Protein AF-A0A5A7U1K3-F1 (afdb_monomer)

Organism: Cucumis melo var. makuwa (NCBI:txid1194695)

Foldseek 3Di:
DLVLQLVLLVLQLVLLLLVLVLLVVVLVQLCVPPPPDLPDLDDGPDDPCSCVVSVVSNVVSCVSNLVVQLCVLQVPDDPVCSVVSVVVSVVVVVVVVVVVVVLLVVLQVVCVVVVRRQDDPRSSSHVVSVVSVVVSVVSVVVSVVSVVVD

Sequence (150 aa):
MLQRKGIGMICRVLVMVVASRVEKHRLDVAARENGSSPQEQKVLPLTIFTLLPRFILTGFAEAFIQVAVLDFFYDQAPENMKSLGTSYAMTSLGIGNFLSSLIVSKVSEITKRQGKEWILNNLNASHLDYFYALLAVMSAVNFFLFLLIS

Mean predicted aligned error: 6.18 Å

Secondary structure (DSSP, 8-state):
-HHHHHHHHHHHHHHHHHHHHHHHHHHHHHHHHHTT-TTS-PPPS--GGGGHHHHHHHHHHHHHHHHHHHHHHHHSS-GGGHHHHHHHHHHHHHHHHHHHHHHHHHHHHHHHHTT--SS-SSTTT--HHHHHHHHHHHHHHHHHHHHHH-

Radius of gyration: 18.77 Å; Cα contacts (8 Å, |Δi|>4): 131; chains: 1; bounding box: 46×23×49 Å

pLDDT: mean 85.78, std 8.45, range [51.62, 96.0]

InterPro domains:
  IPR000109 Proton-dependent oligopeptide transporter family [PF00854] (1-115)
  IPR036259 MFS transporter superfamily [G3DSA:1.20.1250.20] (1-150)
  IPR036259 MFS transporter superfamily [SSF103473] (47-149)

Structure (mmCIF, N/CA/C/O backbone):
data_AF-A0A5A7U1K3-F1
#
_entry.id   AF-A0A5A7U1K3-F1
#
loop_
_atom_site.group_PDB
_atom_site.id
_atom_site.type_symbol
_atom_site.label_atom_id
_atom_site.label_alt_id
_atom_site.label_comp_id
_atom_site.label_asym_id
_atom_site.label_entity_id
_atom_site.label_seq_id
_atom_site.pdbx_PDB_ins_code
_atom_site.Cartn_x
_atom_site.Cartn_y
_atom_site.Cartn_z
_atom_site.occupancy
_atom_site.B_iso_or_equiv
_atom_site.auth_seq_id
_atom_site.auth_comp_id
_atom_site.auth_asym_id
_atom_site.auth_atom_id
_atom_site.pdbx_PDB_model_num
ATOM 1 N N . MET A 1 1 ? 13.597 -6.895 -16.496 1.00 73.19 1 MET A N 1
ATOM 2 C CA . MET A 1 1 ? 12.965 -5.796 -15.725 1.00 73.19 1 MET A CA 1
ATOM 3 C C . MET A 1 1 ? 11.471 -6.011 -15.477 1.00 73.19 1 MET A C 1
ATOM 5 O O . MET A 1 1 ? 11.064 -6.011 -14.319 1.00 73.19 1 MET A O 1
ATOM 9 N N . LEU A 1 2 ? 10.659 -6.288 -16.511 1.00 79.44 2 LEU A N 1
ATOM 10 C CA . LEU A 1 2 ? 9.207 -6.510 -16.368 1.00 79.44 2 LEU A CA 1
ATOM 11 C C . LEU A 1 2 ? 8.824 -7.631 -15.386 1.00 79.44 2 LEU A C 1
ATOM 13 O O . LEU A 1 2 ? 7.957 -7.421 -14.547 1.00 79.44 2 LEU A O 1
ATOM 17 N N . GLN A 1 3 ? 9.499 -8.786 -15.422 1.00 83.00 3 GLN A N 1
ATOM 18 C CA . GLN A 1 3 ? 9.210 -9.893 -14.494 1.00 83.00 3 GLN A CA 1
ATOM 19 C C . GLN A 1 3 ? 9.439 -9.506 -13.023 1.00 83.00 3 GLN A C 1
ATOM 21 O O . GLN A 1 3 ? 8.605 -9.800 -12.172 1.00 83.00 3 GLN A O 1
ATOM 26 N N . ARG A 1 4 ? 10.527 -8.778 -12.721 1.00 81.81 4 ARG A N 1
ATOM 27 C CA . ARG A 1 4 ? 10.813 -8.275 -11.363 1.00 81.81 4 ARG A CA 1
ATOM 28 C C . ARG A 1 4 ? 9.764 -7.258 -10.906 1.00 81.81 4 ARG A C 1
ATOM 30 O O . ARG A 1 4 ? 9.277 -7.351 -9.783 1.00 81.81 4 ARG A O 1
ATOM 37 N N . LYS A 1 5 ? 9.360 -6.343 -11.797 1.00 84.75 5 LYS A N 1
ATOM 38 C CA . LYS A 1 5 ? 8.268 -5.386 -11.548 1.00 84.75 5 LYS A CA 1
ATOM 39 C C . LYS A 1 5 ? 6.943 -6.108 -11.278 1.00 84.75 5 LYS A C 1
ATOM 41 O O . LYS A 1 5 ? 6.251 -5.761 -10.325 1.00 84.75 5 LYS A O 1
ATOM 46 N N . GLY A 1 6 ? 6.630 -7.138 -12.066 1.00 86.06 6 GLY A N 1
ATOM 47 C CA . GLY A 1 6 ? 5.442 -7.977 -11.902 1.00 86.06 6 GLY A CA 1
ATOM 48 C C . GLY A 1 6 ? 5.411 -8.703 -10.556 1.00 86.06 6 GLY A C 1
ATOM 49 O O . GLY A 1 6 ? 4.411 -8.614 -9.848 1.00 86.06 6 GLY A O 1
ATOM 50 N N . ILE A 1 7 ? 6.519 -9.335 -10.149 1.00 88.31 7 ILE A N 1
ATOM 51 C CA . ILE A 1 7 ? 6.649 -9.964 -8.820 1.00 88.31 7 ILE A CA 1
ATOM 52 C C . ILE A 1 7 ? 6.414 -8.928 -7.717 1.00 88.31 7 ILE A C 1
ATOM 54 O O . ILE A 1 7 ? 5.618 -9.162 -6.811 1.00 88.31 7 ILE A O 1
ATOM 58 N N . GLY A 1 8 ? 7.039 -7.753 -7.825 1.00 87.38 8 GLY A N 1
ATOM 59 C CA . GLY A 1 8 ? 6.836 -6.654 -6.884 1.00 87.38 8 GLY A CA 1
ATOM 60 C C . GLY A 1 8 ? 5.368 -6.221 -6.770 1.00 87.38 8 GLY A C 1
ATOM 61 O O . GLY A 1 8 ? 4.863 -6.030 -5.664 1.00 87.38 8 GLY A O 1
ATOM 62 N N . MET A 1 9 ? 4.651 -6.127 -7.894 1.00 88.44 9 MET A N 1
ATOM 63 C CA . MET A 1 9 ? 3.222 -5.794 -7.913 1.00 88.44 9 MET A CA 1
ATOM 64 C C . MET A 1 9 ? 2.351 -6.872 -7.256 1.00 88.44 9 MET A C 1
ATOM 66 O O . MET A 1 9 ? 1.474 -6.523 -6.468 1.00 88.44 9 MET A O 1
ATOM 70 N N . ILE A 1 10 ? 2.614 -8.160 -7.507 1.00 92.25 10 ILE A N 1
ATOM 71 C CA . ILE A 1 10 ? 1.911 -9.268 -6.834 1.00 92.25 10 ILE A CA 1
ATOM 72 C C . ILE A 1 10 ? 2.160 -9.203 -5.325 1.00 92.25 10 ILE A C 1
ATOM 74 O O . ILE A 1 10 ? 1.213 -9.242 -4.538 1.00 92.25 10 ILE A O 1
ATOM 78 N N . CYS A 1 11 ? 3.418 -9.031 -4.910 1.00 91.12 11 CYS A N 1
ATOM 79 C CA . CYS A 1 11 ? 3.770 -8.860 -3.503 1.00 91.12 11 CYS A CA 1
ATOM 80 C C . CYS A 1 11 ? 3.026 -7.671 -2.883 1.00 91.12 11 CYS A C 1
ATOM 82 O O . CYS A 1 11 ? 2.520 -7.786 -1.772 1.00 91.12 11 CYS A O 1
ATOM 84 N N . ARG A 1 12 ? 2.872 -6.554 -3.605 1.00 91.12 12 ARG A N 1
ATOM 85 C CA . ARG A 1 12 ? 2.121 -5.381 -3.130 1.00 91.12 12 ARG A CA 1
ATOM 86 C C . ARG A 1 12 ? 0.629 -5.673 -2.931 1.00 91.12 12 ARG A C 1
ATOM 88 O O . ARG A 1 12 ? 0.056 -5.208 -1.947 1.00 91.12 12 ARG A O 1
ATOM 95 N N . VAL A 1 13 ? 0.009 -6.470 -3.804 1.00 93.62 13 VAL A N 1
ATOM 96 C CA . VAL A 1 13 ? -1.371 -6.950 -3.598 1.00 93.62 13 VAL A CA 1
ATOM 97 C C . VAL A 1 13 ? -1.450 -7.795 -2.326 1.00 93.62 13 VAL A C 1
ATOM 99 O O . VAL A 1 13 ? -2.302 -7.539 -1.475 1.00 93.62 13 VAL A O 1
ATOM 102 N N . LEU A 1 14 ? -0.528 -8.747 -2.149 1.00 94.00 14 LEU A N 1
ATOM 103 C CA . LEU A 1 14 ? -0.475 -9.601 -0.958 1.00 94.00 14 LEU A CA 1
ATOM 104 C C . LEU A 1 14 ? -0.280 -8.790 0.329 1.00 94.00 14 LEU A C 1
ATOM 106 O O . LEU A 1 14 ? -0.971 -9.045 1.312 1.00 94.00 14 LEU A O 1
ATOM 110 N N . VAL A 1 15 ? 0.590 -7.775 0.315 1.00 94.31 15 VAL A N 1
ATOM 111 C CA . VAL A 1 15 ? 0.791 -6.842 1.436 1.00 94.31 15 VAL A CA 1
ATOM 112 C C . VAL A 1 15 ? -0.526 -6.200 1.859 1.00 94.3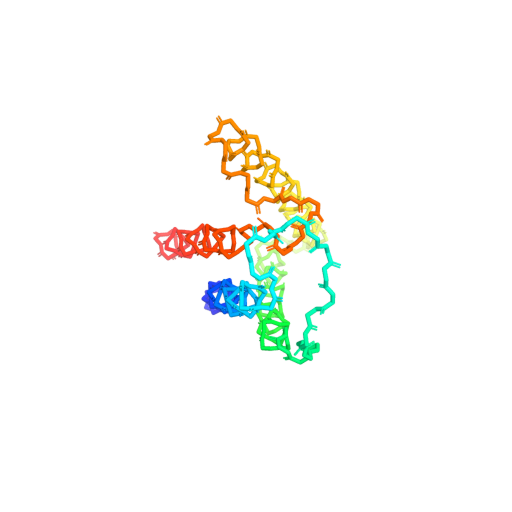1 15 VAL A C 1
ATOM 114 O O . VAL A 1 15 ? -0.836 -6.184 3.049 1.00 94.31 15 VAL A O 1
ATOM 117 N N . MET A 1 16 ? -1.316 -5.692 0.909 1.00 95.00 16 MET A N 1
ATOM 118 C CA . MET A 1 16 ? -2.584 -5.020 1.218 1.00 95.00 16 MET A CA 1
ATOM 119 C C . MET A 1 16 ? -3.656 -6.000 1.707 1.00 95.00 16 MET A C 1
ATOM 121 O O . MET A 1 16 ? -4.412 -5.678 2.624 1.00 95.00 16 MET A O 1
ATOM 125 N N . VAL A 1 17 ? -3.682 -7.225 1.174 1.00 94.75 17 VAL A N 1
ATOM 126 C CA . VAL A 1 17 ? -4.563 -8.294 1.673 1.00 94.75 17 VAL A CA 1
ATOM 127 C C . VAL A 1 17 ? -4.206 -8.668 3.113 1.00 94.75 17 VAL A C 1
ATOM 129 O O . VAL A 1 17 ? -5.088 -8.734 3.970 1.00 94.75 17 VAL A O 1
ATOM 132 N N . VAL A 1 18 ? -2.919 -8.870 3.407 1.00 93.88 18 VAL A N 1
ATOM 133 C CA . VAL A 1 18 ? -2.443 -9.172 4.765 1.00 93.88 18 VAL A CA 1
ATOM 134 C C . VAL A 1 18 ? -2.717 -8.000 5.704 1.00 93.88 18 VAL A C 1
ATOM 136 O O . VAL A 1 18 ? -3.208 -8.223 6.806 1.00 93.88 18 VAL A O 1
ATOM 139 N N . ALA A 1 19 ? -2.496 -6.758 5.263 1.00 92.62 19 ALA A N 1
ATOM 140 C CA . ALA A 1 19 ? -2.831 -5.555 6.024 1.00 92.62 19 ALA A CA 1
ATOM 141 C C . ALA A 1 19 ? -4.312 -5.522 6.426 1.00 92.62 19 ALA A C 1
ATOM 143 O O . ALA A 1 19 ? -4.622 -5.308 7.594 1.00 92.62 19 ALA A O 1
ATOM 144 N N . SER A 1 20 ? -5.214 -5.785 5.476 1.00 92.94 20 SER A N 1
ATOM 145 C CA . SER A 1 20 ? -6.657 -5.830 5.728 1.00 92.94 20 SER A CA 1
ATOM 146 C C . SER A 1 20 ? -7.028 -6.936 6.723 1.00 92.94 20 SER A C 1
ATOM 148 O O . SER A 1 20 ? -7.795 -6.700 7.652 1.00 92.94 20 SER A O 1
ATOM 150 N N . ARG A 1 21 ? -6.435 -8.133 6.600 1.00 92.56 21 ARG A N 1
ATOM 151 C CA . ARG A 1 21 ? -6.685 -9.255 7.526 1.00 92.56 21 ARG A CA 1
ATOM 152 C C . ARG A 1 21 ? -6.178 -8.988 8.941 1.00 92.56 21 ARG A C 1
ATOM 154 O O . ARG A 1 21 ? -6.890 -9.277 9.898 1.00 92.56 21 ARG A O 1
ATOM 161 N N . VAL A 1 22 ? -4.966 -8.454 9.065 1.00 92.31 22 VAL A N 1
ATOM 162 C CA . VAL A 1 22 ? -4.363 -8.087 10.353 1.00 92.31 22 VAL A CA 1
ATOM 163 C C . VAL A 1 22 ? -5.201 -7.013 11.041 1.00 92.31 22 VAL A C 1
ATOM 165 O O . VAL A 1 22 ? -5.486 -7.125 12.230 1.00 92.31 22 VAL A O 1
ATOM 168 N N . GLU A 1 23 ? -5.649 -6.010 10.288 1.00 89.94 23 GLU A N 1
ATOM 169 C CA . GLU A 1 23 ? -6.474 -4.938 10.834 1.00 89.94 23 GLU A CA 1
ATOM 170 C C . GLU A 1 23 ? -7.857 -5.434 11.251 1.00 89.94 23 GLU A C 1
ATOM 172 O O . GLU A 1 23 ? -8.323 -5.103 12.336 1.00 89.94 23 GLU A O 1
ATOM 177 N N . LYS A 1 24 ? -8.472 -6.315 10.457 1.00 89.94 24 LYS A N 1
ATOM 178 C CA . LYS A 1 24 ? -9.722 -6.969 10.842 1.00 89.94 24 LYS A CA 1
ATOM 179 C C . LYS A 1 24 ? -9.574 -7.754 12.147 1.00 89.94 24 LYS A C 1
ATOM 181 O O . LYS A 1 24 ? -10.415 -7.633 13.027 1.00 89.94 24 LYS A O 1
ATOM 186 N N . HIS A 1 25 ? -8.476 -8.494 12.316 1.00 89.00 25 HIS A N 1
ATOM 187 C CA . HIS A 1 25 ? -8.191 -9.188 13.573 1.00 89.00 25 HIS A CA 1
ATOM 188 C C . HIS A 1 25 ? -8.023 -8.214 14.752 1.00 89.00 25 HIS A C 1
ATOM 190 O O . HIS A 1 25 ? -8.557 -8.460 15.832 1.00 89.00 25 HIS A O 1
ATOM 196 N N . ARG A 1 26 ? -7.332 -7.083 14.545 1.00 87.75 26 ARG A N 1
ATOM 197 C CA . ARG A 1 26 ? -7.184 -6.023 15.556 1.00 87.75 26 ARG A CA 1
ATOM 198 C C . ARG A 1 26 ? -8.540 -5.439 15.964 1.00 87.75 26 ARG A C 1
ATOM 200 O O . ARG A 1 26 ? -8.787 -5.266 17.156 1.00 87.75 26 ARG A O 1
ATOM 207 N N . LEU A 1 27 ? -9.407 -5.162 14.989 1.00 86.12 27 LEU A N 1
ATOM 208 C CA . LEU A 1 27 ? -10.757 -4.640 15.209 1.00 86.12 27 LEU A CA 1
ATOM 209 C C . LEU A 1 27 ? -11.664 -5.664 15.905 1.00 86.12 27 LEU A C 1
ATOM 211 O O . LEU A 1 27 ? -12.391 -5.291 16.820 1.00 86.12 27 LEU A O 1
ATOM 215 N N . ASP A 1 28 ? -11.569 -6.951 15.564 1.00 86.25 28 ASP A N 1
ATOM 216 C CA . ASP A 1 28 ? -12.318 -8.021 16.239 1.00 86.25 28 ASP A CA 1
ATOM 217 C C . ASP A 1 28 ? -11.936 -8.131 17.727 1.00 86.25 28 ASP A C 1
ATOM 219 O O . ASP A 1 28 ? -12.799 -8.333 18.584 1.00 86.25 28 ASP A O 1
ATOM 223 N N . VAL A 1 29 ? -10.649 -7.975 18.059 1.00 85.12 29 VAL A N 1
ATOM 224 C CA . VAL A 1 29 ? -10.179 -7.930 19.456 1.00 85.12 29 VAL A CA 1
ATOM 225 C C . VAL A 1 29 ? -10.676 -6.664 20.157 1.00 85.12 29 VAL A C 1
ATOM 227 O O . VAL A 1 29 ? -11.143 -6.743 21.291 1.00 85.12 29 VAL A O 1
ATOM 230 N N . ALA A 1 30 ? -10.654 -5.514 19.477 1.00 82.44 30 ALA A N 1
ATOM 231 C CA . ALA A 1 30 ? -11.194 -4.265 20.014 1.00 82.44 30 ALA A CA 1
ATOM 232 C C . ALA A 1 30 ? -12.696 -4.350 20.314 1.00 82.44 30 ALA A C 1
ATOM 234 O O . ALA A 1 30 ? -13.136 -3.901 21.371 1.00 82.44 30 ALA A O 1
ATOM 235 N N . ALA A 1 31 ? -13.473 -4.980 19.432 1.00 81.56 31 ALA A N 1
ATOM 236 C CA . ALA A 1 31 ? -14.906 -5.178 19.619 1.00 81.56 31 ALA A CA 1
ATOM 237 C C . ALA A 1 31 ? -15.221 -6.069 20.834 1.00 81.56 31 ALA A C 1
ATOM 239 O O . ALA A 1 31 ? -16.195 -5.824 21.544 1.00 81.56 31 ALA A O 1
ATOM 240 N N . ARG A 1 32 ? -14.386 -7.081 21.105 1.00 80.12 32 ARG A N 1
ATOM 241 C CA . ARG A 1 32 ? -14.533 -7.964 22.276 1.00 80.12 32 ARG A CA 1
ATOM 242 C C . ARG A 1 32 ? -14.184 -7.266 23.591 1.00 80.12 32 ARG A C 1
ATOM 244 O O . ARG A 1 32 ? -14.830 -7.528 24.598 1.00 80.12 32 ARG A O 1
ATOM 251 N N . GLU A 1 33 ? -13.187 -6.384 23.575 1.00 74.94 33 GLU A N 1
ATOM 252 C CA . GLU A 1 33 ? -12.670 -5.691 24.765 1.00 74.94 33 GLU A CA 1
ATOM 253 C C . GLU A 1 33 ? -13.442 -4.421 25.155 1.00 74.94 33 GLU A C 1
ATOM 255 O O . GLU A 1 33 ? -13.418 -4.032 26.327 1.00 74.94 33 GLU A O 1
ATOM 260 N N . ASN A 1 34 ? -14.097 -3.755 24.196 1.00 65.62 34 ASN A N 1
ATOM 261 C CA . ASN A 1 34 ? -14.765 -2.465 24.421 1.00 65.62 34 ASN A CA 1
ATOM 262 C C . ASN A 1 34 ? -16.274 -2.571 24.708 1.00 65.62 34 ASN A C 1
ATOM 264 O O . ASN A 1 34 ? -16.872 -1.595 25.163 1.00 65.62 34 ASN A O 1
ATOM 268 N N . GLY A 1 35 ? -16.915 -3.721 24.469 1.00 62.31 35 GLY A N 1
ATOM 269 C CA . GLY A 1 35 ? -18.374 -3.838 24.602 1.00 62.31 35 GLY A CA 1
ATOM 270 C C . GLY A 1 35 ? -19.136 -2.762 23.802 1.00 62.31 35 GLY A C 1
ATOM 271 O O . GLY A 1 35 ? -18.644 -2.249 22.798 1.00 62.31 35 GLY A O 1
ATOM 272 N N . SER A 1 36 ? -20.344 -2.392 24.247 1.00 51.62 36 SER A N 1
ATOM 273 C CA . SER A 1 36 ? -21.251 -1.447 23.561 1.00 51.62 36 SER A CA 1
ATOM 274 C C . SER A 1 36 ? -20.802 0.028 23.535 1.00 51.62 36 SER A C 1
ATOM 276 O O . SER A 1 36 ? -21.607 0.879 23.158 1.00 51.62 36 SER A O 1
ATOM 278 N N . SER A 1 37 ? -19.559 0.365 23.912 1.00 54.88 37 SER A N 1
ATOM 279 C CA . SER A 1 37 ? -19.018 1.734 23.824 1.00 54.88 37 SER A CA 1
ATOM 280 C C . SER A 1 37 ? -17.794 1.796 22.894 1.00 54.88 37 SER A C 1
ATOM 282 O O . SER A 1 37 ? -16.651 1.719 23.344 1.00 54.88 37 SER A O 1
ATOM 284 N N . PRO A 1 38 ? -17.996 1.958 21.572 1.00 58.81 38 PRO A N 1
ATOM 285 C CA . PRO A 1 38 ? -16.911 1.994 20.585 1.00 58.81 38 PRO A CA 1
ATOM 286 C C . PRO A 1 38 ? -16.004 3.233 20.676 1.00 58.81 38 PRO A C 1
ATOM 288 O O . PRO A 1 38 ? -15.009 3.316 19.960 1.00 58.81 38 PRO A O 1
ATOM 291 N N . GLN A 1 39 ? -16.365 4.233 21.488 1.00 56.59 39 GLN A N 1
ATOM 292 C CA . GLN A 1 39 ? -15.761 5.568 21.434 1.00 56.59 39 GLN A CA 1
ATOM 293 C C . GLN A 1 39 ? -14.546 5.762 22.348 1.00 56.59 39 GLN A C 1
ATOM 295 O O . GLN A 1 39 ? -13.789 6.706 22.117 1.00 56.59 39 GLN A O 1
ATOM 300 N N . GLU A 1 40 ? -14.293 4.878 23.316 1.00 61.38 40 GLU A N 1
ATOM 301 C CA . GLU A 1 40 ? -13.116 4.999 24.180 1.00 61.38 40 GLU A CA 1
ATOM 302 C C . GLU A 1 40 ? -11.858 4.407 23.529 1.00 61.38 40 GLU A C 1
ATOM 304 O O . GLU A 1 40 ? -11.829 3.284 23.018 1.00 61.38 40 GLU A O 1
ATOM 309 N N . GLN A 1 41 ? -10.777 5.186 23.549 1.00 64.19 41 GLN A N 1
ATOM 310 C CA . GLN A 1 41 ? -9.481 4.809 22.994 1.00 64.19 41 GLN A CA 1
ATOM 311 C C . GLN A 1 41 ? -8.722 3.930 24.002 1.00 64.19 41 GLN A C 1
ATOM 313 O O . GLN A 1 41 ? -7.712 4.324 24.579 1.00 64.19 41 GLN A O 1
ATOM 318 N N . LYS A 1 42 ? -9.260 2.734 24.264 1.00 67.38 42 LYS A N 1
ATOM 319 C CA . LYS A 1 42 ? -8.679 1.758 25.191 1.00 67.38 42 LYS A CA 1
ATOM 320 C C . LYS A 1 42 ? -7.445 1.093 24.575 1.00 67.38 42 LYS A C 1
ATOM 322 O O . LYS A 1 42 ? -7.422 0.773 23.381 1.00 67.38 42 LYS A O 1
ATOM 327 N N . VAL A 1 43 ? -6.420 0.875 25.401 1.00 72.00 43 VAL A N 1
ATOM 328 C CA . VAL A 1 43 ? -5.224 0.114 25.017 1.00 72.00 43 VAL A CA 1
ATOM 329 C C . VAL A 1 43 ? -5.635 -1.338 24.792 1.00 72.00 43 VAL A C 1
ATOM 331 O O . VAL A 1 43 ? -6.127 -1.998 25.705 1.00 72.00 43 VAL A O 1
ATOM 334 N N . LEU A 1 44 ? -5.457 -1.823 23.564 1.00 76.25 44 LEU A N 1
ATOM 335 C CA . LEU A 1 44 ? -5.754 -3.208 23.218 1.00 76.25 44 LEU A CA 1
ATOM 336 C C . LEU A 1 44 ? -4.664 -4.131 23.775 1.00 76.25 44 LEU A C 1
ATOM 338 O O . LEU A 1 44 ? -3.483 -3.787 23.669 1.00 76.25 44 LEU A O 1
ATOM 342 N N . PRO A 1 45 ? -5.014 -5.326 24.281 1.00 77.50 45 PRO A N 1
ATOM 343 C CA . PRO A 1 45 ? -4.049 -6.337 24.710 1.00 77.50 45 PRO A CA 1
ATOM 344 C C . PRO A 1 45 ? -3.421 -7.049 23.496 1.00 77.50 45 PRO A C 1
ATOM 346 O O . PRO A 1 45 ? -3.427 -8.272 23.394 1.00 77.50 45 PRO A O 1
ATOM 349 N N . LEU A 1 46 ? -2.907 -6.284 22.530 1.00 81.31 46 LEU A N 1
ATOM 350 C CA . LEU A 1 46 ? -2.266 -6.787 21.320 1.00 81.31 46 LEU A CA 1
ATOM 351 C C . LEU A 1 46 ? -0.788 -6.439 21.332 1.00 81.31 46 LEU A C 1
ATOM 353 O O . LEU A 1 46 ? -0.389 -5.294 21.535 1.00 81.31 46 LEU A O 1
ATOM 357 N N . THR A 1 47 ? 0.042 -7.437 21.057 1.00 86.62 47 THR A N 1
ATOM 358 C CA . THR A 1 47 ? 1.474 -7.215 20.904 1.00 86.62 47 THR A CA 1
ATOM 359 C C . THR A 1 47 ? 1.767 -6.564 19.555 1.00 86.62 47 THR A C 1
ATOM 361 O O . THR A 1 47 ? 1.141 -6.891 18.541 1.00 86.62 47 THR A O 1
ATOM 364 N N . ILE A 1 48 ? 2.785 -5.699 19.515 1.00 86.12 48 ILE A N 1
ATOM 365 C CA . ILE A 1 48 ? 3.255 -5.031 18.290 1.00 86.12 48 ILE A CA 1
ATOM 366 C C . ILE A 1 48 ? 3.620 -6.017 17.166 1.00 86.12 48 ILE A C 1
ATOM 368 O O . ILE A 1 48 ? 3.482 -5.699 15.986 1.00 86.12 48 ILE A O 1
ATOM 372 N N . PHE A 1 49 ? 3.996 -7.251 17.523 1.00 89.06 49 PHE A N 1
ATOM 373 C CA . PHE A 1 49 ? 4.284 -8.335 16.582 1.00 89.06 49 PHE A CA 1
ATOM 374 C C . PHE A 1 49 ? 3.107 -8.699 15.669 1.00 89.06 49 PHE A C 1
ATOM 376 O O . PHE A 1 49 ? 3.328 -9.254 14.599 1.00 89.06 49 PHE A O 1
ATOM 383 N N . THR A 1 50 ? 1.876 -8.321 16.013 1.00 86.56 50 THR A N 1
ATOM 384 C CA . THR A 1 50 ? 0.702 -8.508 15.145 1.00 86.56 50 THR A CA 1
ATOM 385 C C . THR A 1 50 ? 0.843 -7.756 13.811 1.00 86.56 50 THR A C 1
ATOM 387 O O . THR A 1 50 ? 0.352 -8.213 12.783 1.00 86.56 50 THR A O 1
ATOM 390 N N . LEU A 1 51 ? 1.570 -6.631 13.794 1.00 87.94 51 LEU A N 1
ATOM 391 C CA . LEU A 1 51 ? 1.850 -5.843 12.586 1.00 87.94 51 LEU A CA 1
ATOM 392 C C . LEU A 1 51 ? 3.048 -6.372 11.783 1.00 87.94 51 LEU A C 1
ATOM 394 O O . LEU A 1 51 ? 3.213 -6.015 10.612 1.00 87.94 51 LEU A O 1
ATOM 398 N N . LEU A 1 52 ? 3.881 -7.217 12.396 1.00 91.44 52 LEU A N 1
ATOM 399 C CA . LEU A 1 52 ? 5.132 -7.708 11.821 1.00 91.44 52 LEU A CA 1
ATOM 400 C C . LEU A 1 52 ? 4.952 -8.360 10.435 1.00 91.44 52 LEU A C 1
ATOM 402 O O . LEU A 1 52 ? 5.720 -8.009 9.536 1.00 91.44 52 LEU A O 1
ATOM 406 N N . PRO A 1 53 ? 3.945 -9.229 10.193 1.00 89.75 53 PRO A N 1
ATOM 407 C CA . PRO A 1 53 ? 3.791 -9.891 8.897 1.00 89.75 53 PRO A CA 1
ATOM 408 C C . PRO A 1 53 ? 3.625 -8.896 7.746 1.00 89.75 53 PRO A C 1
ATOM 410 O O . PRO A 1 53 ? 4.240 -9.045 6.692 1.00 89.75 53 PRO A O 1
ATOM 413 N N . ARG A 1 54 ? 2.831 -7.841 7.968 1.00 92.25 54 ARG A N 1
ATOM 414 C CA . ARG A 1 54 ? 2.603 -6.781 6.983 1.00 92.25 54 ARG A CA 1
ATOM 415 C C . ARG A 1 54 ? 3.900 -6.032 6.683 1.00 92.25 54 ARG A C 1
ATOM 417 O O . ARG A 1 54 ? 4.211 -5.835 5.516 1.00 92.25 54 ARG A O 1
ATOM 424 N N . PHE A 1 55 ? 4.655 -5.629 7.707 1.00 91.88 55 PHE A N 1
ATOM 425 C CA . PHE A 1 55 ? 5.890 -4.857 7.519 1.00 91.88 55 PHE A CA 1
ATOM 426 C C . PHE A 1 55 ? 6.989 -5.646 6.805 1.00 91.88 55 PHE A C 1
ATOM 428 O O . PHE A 1 55 ? 7.633 -5.098 5.912 1.00 91.88 55 PHE A O 1
ATOM 435 N N . ILE A 1 56 ? 7.161 -6.929 7.141 1.00 92.69 56 ILE A N 1
ATOM 436 C CA . ILE A 1 56 ? 8.117 -7.805 6.450 1.00 92.69 56 ILE A CA 1
ATOM 437 C C . ILE A 1 56 ? 7.765 -7.891 4.960 1.00 92.69 56 ILE A C 1
ATOM 439 O O . ILE A 1 56 ? 8.620 -7.661 4.105 1.00 92.69 56 ILE A O 1
ATOM 443 N N . LEU A 1 57 ? 6.497 -8.168 4.640 1.00 91.38 57 LEU A N 1
ATOM 444 C CA . LEU A 1 57 ? 6.039 -8.265 3.254 1.00 91.38 57 LEU A CA 1
ATOM 445 C C . LEU A 1 57 ? 6.197 -6.940 2.494 1.00 91.38 57 LEU A C 1
ATOM 447 O O . LEU A 1 57 ? 6.592 -6.960 1.329 1.00 91.38 57 LEU A O 1
ATOM 451 N N . THR A 1 58 ? 5.925 -5.798 3.138 1.00 91.88 58 THR A N 1
ATOM 452 C CA . THR A 1 58 ? 6.127 -4.474 2.529 1.00 91.88 58 THR A CA 1
ATOM 453 C C . THR A 1 58 ? 7.587 -4.269 2.146 1.00 91.88 58 THR A C 1
ATOM 455 O O . THR A 1 58 ? 7.852 -3.878 1.013 1.00 91.88 58 THR A O 1
ATOM 458 N N . GLY A 1 59 ? 8.527 -4.593 3.041 1.00 91.25 59 GLY A N 1
ATOM 459 C CA . GLY A 1 59 ? 9.958 -4.460 2.763 1.00 91.25 59 GLY A CA 1
ATOM 460 C C . GLY A 1 59 ? 10.401 -5.293 1.558 1.00 91.25 59 GLY A C 1
ATOM 461 O O . GLY A 1 59 ? 11.081 -4.784 0.669 1.00 91.25 59 GLY A O 1
ATOM 462 N N . PHE A 1 60 ? 9.943 -6.548 1.469 1.00 89.38 60 PHE A N 1
ATOM 463 C CA . PHE A 1 60 ? 10.195 -7.379 0.288 1.00 89.38 60 PHE A CA 1
ATOM 464 C C . PHE A 1 60 ? 9.595 -6.767 -0.983 1.00 89.38 60 PHE A C 1
ATOM 466 O O . PHE A 1 60 ? 10.287 -6.656 -1.994 1.00 89.38 60 PHE A O 1
ATOM 473 N N . ALA A 1 61 ? 8.327 -6.349 -0.949 1.00 89.19 61 ALA A N 1
ATOM 474 C CA . ALA A 1 61 ? 7.656 -5.769 -2.110 1.00 89.19 61 ALA A CA 1
ATOM 475 C C . ALA A 1 61 ? 8.371 -4.505 -2.617 1.00 89.19 61 ALA A C 1
ATOM 477 O O . ALA A 1 61 ? 8.586 -4.361 -3.822 1.00 89.19 61 ALA A O 1
ATOM 478 N N . GLU A 1 62 ? 8.768 -3.608 -1.714 1.00 87.56 62 GLU A N 1
ATOM 479 C CA . GLU A 1 62 ? 9.464 -2.368 -2.062 1.00 87.56 62 GLU A CA 1
ATOM 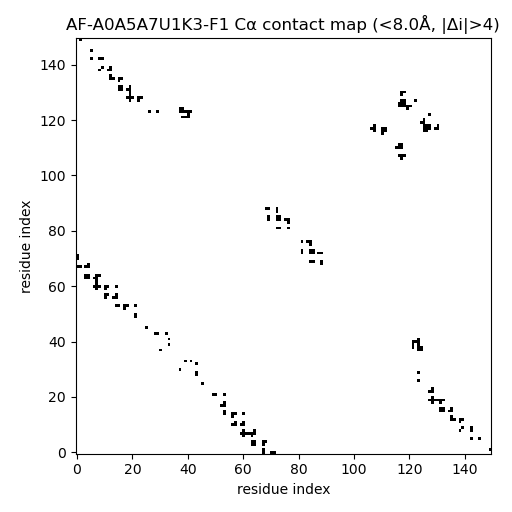480 C C . GLU A 1 62 ? 10.848 -2.626 -2.652 1.00 87.56 62 GLU A C 1
ATOM 482 O O . GLU A 1 62 ? 11.169 -2.030 -3.680 1.00 87.56 62 GLU A O 1
ATOM 487 N N . ALA A 1 63 ? 11.619 -3.568 -2.100 1.00 88.31 63 ALA A N 1
ATOM 488 C CA . ALA A 1 63 ? 12.931 -3.925 -2.639 1.00 88.31 63 ALA A CA 1
ATOM 489 C C . ALA A 1 63 ? 12.850 -4.381 -4.109 1.00 88.31 63 ALA A C 1
ATOM 491 O O . ALA A 1 63 ? 13.638 -3.940 -4.946 1.00 88.31 63 ALA A O 1
ATOM 492 N N . PHE A 1 64 ? 11.862 -5.215 -4.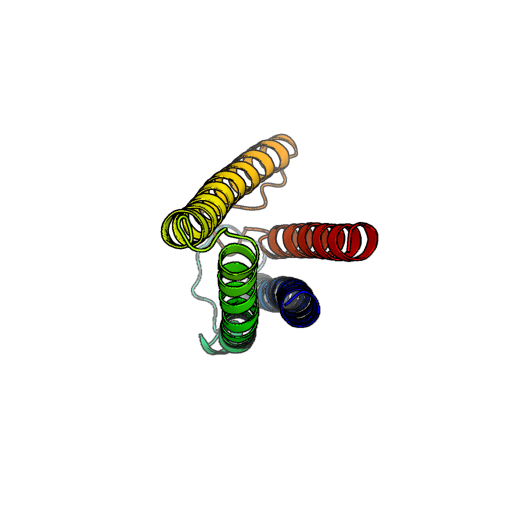458 1.00 85.06 64 PHE A N 1
ATOM 493 C CA . PHE A 1 64 ? 11.674 -5.663 -5.842 1.00 85.06 64 PHE A CA 1
ATOM 494 C C . PHE A 1 64 ? 11.173 -4.550 -6.770 1.00 85.06 64 PHE A C 1
ATOM 496 O O . PHE A 1 64 ? 11.655 -4.434 -7.900 1.00 85.06 64 PHE A O 1
ATOM 503 N N . ILE A 1 65 ? 10.213 -3.734 -6.319 1.00 85.88 65 ILE A N 1
ATOM 504 C CA . ILE A 1 65 ? 9.650 -2.648 -7.136 1.00 85.88 65 ILE A CA 1
ATOM 505 C C . ILE A 1 65 ? 10.699 -1.567 -7.393 1.00 85.88 65 ILE A C 1
ATOM 507 O O . ILE A 1 65 ? 10.839 -1.125 -8.532 1.00 85.88 65 ILE A O 1
ATOM 511 N N . GLN A 1 66 ? 11.431 -1.140 -6.364 1.00 85.00 66 GLN A N 1
ATOM 512 C CA . GLN A 1 66 ? 12.353 -0.013 -6.463 1.00 85.00 66 GLN A CA 1
ATOM 513 C C . GLN A 1 66 ? 13.494 -0.301 -7.438 1.00 85.00 66 GLN A C 1
ATOM 515 O O . GLN A 1 66 ? 13.769 0.521 -8.312 1.00 85.00 66 GLN A O 1
ATOM 520 N N . VAL A 1 67 ? 14.090 -1.495 -7.352 1.00 84.44 67 VAL A N 1
ATOM 521 C CA . VAL A 1 67 ? 15.118 -1.940 -8.303 1.00 84.44 67 VAL A CA 1
ATOM 522 C C . VAL A 1 67 ? 14.546 -1.996 -9.719 1.00 84.44 67 VAL A C 1
ATOM 524 O O . VAL A 1 67 ? 15.130 -1.441 -10.640 1.00 84.44 67 VAL A O 1
ATOM 527 N N . ALA A 1 68 ? 13.357 -2.579 -9.901 1.00 84.44 68 ALA A N 1
ATOM 528 C CA . ALA A 1 68 ? 12.764 -2.710 -11.230 1.00 84.44 68 ALA A CA 1
ATOM 529 C C . ALA A 1 68 ? 12.395 -1.364 -11.881 1.00 84.44 68 ALA A C 1
ATOM 531 O O . ALA A 1 68 ? 12.465 -1.245 -13.103 1.00 84.44 68 ALA A O 1
ATOM 532 N N . VAL A 1 69 ? 11.980 -0.367 -11.092 1.00 82.69 69 VAL A N 1
ATOM 533 C CA . VAL A 1 69 ? 11.687 0.989 -11.582 1.00 82.69 69 VAL A CA 1
ATOM 534 C C . VAL A 1 69 ? 12.972 1.708 -11.983 1.00 82.69 69 VAL A C 1
ATOM 536 O O . VAL A 1 69 ? 13.015 2.287 -13.066 1.00 82.69 69 VAL A O 1
ATOM 539 N N . LEU A 1 70 ? 14.012 1.652 -11.146 1.00 83.12 70 LEU A N 1
ATOM 540 C CA . LEU A 1 70 ? 15.303 2.276 -11.447 1.00 83.12 70 LEU A CA 1
ATOM 541 C C . LEU A 1 70 ? 15.933 1.678 -12.703 1.00 83.12 70 LEU A C 1
ATOM 543 O O . LEU A 1 70 ? 16.267 2.424 -13.620 1.00 83.12 70 LEU A O 1
ATOM 547 N N . ASP A 1 71 ? 16.012 0.351 -12.771 1.00 82.38 71 ASP A N 1
ATOM 548 C CA . ASP A 1 71 ? 16.565 -0.359 -13.920 1.00 82.38 71 ASP A CA 1
ATOM 549 C C . ASP A 1 71 ? 15.788 -0.037 -15.208 1.00 82.38 71 ASP A C 1
ATOM 551 O O . ASP A 1 71 ? 16.381 0.211 -16.252 1.00 82.38 71 ASP A O 1
ATOM 555 N N . PHE A 1 72 ? 14.451 0.028 -15.141 1.00 82.38 72 PHE A N 1
ATOM 556 C CA . PHE A 1 72 ? 13.625 0.363 -16.304 1.00 82.38 72 PHE A CA 1
ATOM 557 C C . PHE A 1 72 ? 13.923 1.764 -16.844 1.00 82.38 72 PHE A C 1
ATOM 559 O O . PHE A 1 72 ? 14.132 1.926 -18.042 1.00 82.38 72 PHE A O 1
ATOM 566 N N . PHE A 1 73 ? 13.944 2.783 -15.983 1.00 80.44 73 PHE A N 1
ATOM 567 C CA . PHE A 1 73 ? 14.208 4.148 -16.437 1.00 80.44 73 PHE A CA 1
ATOM 568 C C . PHE A 1 73 ? 15.665 4.365 -16.847 1.00 80.44 73 PHE A C 1
ATOM 570 O O . PHE A 1 73 ? 15.928 5.208 -17.700 1.00 80.44 73 PHE A O 1
ATOM 577 N N . TYR A 1 74 ? 16.599 3.620 -16.257 1.00 81.00 74 TYR A N 1
ATOM 578 C CA . TYR A 1 74 ? 18.006 3.678 -16.628 1.00 81.00 74 TYR A CA 1
ATOM 579 C C . TYR A 1 74 ? 18.267 3.031 -17.995 1.00 81.00 74 TYR A C 1
ATOM 581 O O . TYR A 1 74 ? 18.947 3.634 -18.821 1.00 81.00 74 TYR A O 1
ATOM 589 N N . ASP A 1 75 ? 17.691 1.853 -18.257 1.00 82.12 75 ASP A N 1
ATOM 590 C CA . ASP A 1 75 ? 17.872 1.121 -19.519 1.00 82.12 75 ASP A CA 1
ATOM 591 C C . ASP A 1 75 ? 17.131 1.770 -20.697 1.00 82.12 75 ASP A C 1
ATOM 593 O O . ASP A 1 75 ? 17.572 1.668 -21.839 1.00 82.12 75 ASP A O 1
ATOM 597 N N . GLN A 1 76 ? 15.998 2.433 -20.443 1.00 83.25 76 GLN A N 1
ATOM 598 C CA . GLN A 1 76 ? 15.233 3.137 -21.482 1.00 83.25 76 GLN A CA 1
ATOM 599 C C . GLN A 1 76 ? 15.785 4.540 -21.786 1.00 83.25 76 GLN A C 1
ATOM 601 O O . GLN A 1 76 ? 15.373 5.163 -22.766 1.00 83.25 76 GLN A O 1
ATOM 606 N N . ALA A 1 77 ? 16.692 5.065 -20.956 1.00 82.19 77 ALA A N 1
ATOM 607 C CA . ALA A 1 77 ? 17.291 6.374 -21.176 1.00 82.19 77 ALA A CA 1
ATOM 608 C C . ALA A 1 77 ? 18.465 6.291 -22.174 1.00 82.19 77 ALA A C 1
ATOM 610 O O . ALA A 1 77 ? 19.325 5.418 -22.044 1.00 82.19 77 ALA A O 1
ATOM 611 N N . PRO A 1 78 ? 18.571 7.239 -23.124 1.00 81.56 78 PRO A N 1
ATOM 612 C CA . PRO A 1 78 ? 19.771 7.407 -23.942 1.00 81.56 78 PRO A CA 1
ATOM 613 C C . PRO A 1 78 ? 21.027 7.584 -23.074 1.00 81.56 78 PRO A C 1
ATOM 615 O O . PRO A 1 78 ? 20.949 8.145 -21.978 1.00 81.56 78 PRO A O 1
ATOM 618 N N . GLU A 1 79 ? 22.201 7.163 -23.559 1.00 79.69 79 GLU A N 1
ATOM 619 C CA . GLU A 1 79 ? 23.448 7.170 -22.767 1.00 79.69 79 GLU A CA 1
ATOM 620 C C . GLU A 1 79 ? 23.795 8.539 -22.163 1.00 79.69 79 GLU A C 1
ATOM 622 O O . GLU A 1 79 ? 24.267 8.619 -21.029 1.00 79.69 79 GLU A O 1
ATOM 627 N N . ASN A 1 80 ? 23.493 9.622 -22.879 1.00 82.12 80 ASN A N 1
ATOM 628 C CA . ASN A 1 80 ? 23.715 11.003 -22.448 1.00 82.12 80 ASN A CA 1
ATOM 629 C C . ASN A 1 80 ? 22.636 11.552 -21.488 1.00 82.12 80 ASN A C 1
ATOM 631 O O . ASN A 1 80 ? 22.787 12.662 -20.984 1.00 82.12 80 ASN A O 1
ATOM 635 N N . MET A 1 81 ? 21.558 10.806 -21.221 1.00 85.56 81 MET A N 1
ATOM 636 C CA . MET A 1 81 ? 20.390 11.243 -20.437 1.00 85.56 81 MET A CA 1
ATOM 637 C C . MET A 1 81 ? 20.070 10.327 -19.246 1.00 85.56 81 MET A C 1
ATOM 639 O O . MET A 1 81 ? 19.012 10.452 -18.627 1.00 85.56 81 MET A O 1
ATOM 643 N N . LYS A 1 82 ? 20.980 9.430 -18.861 1.00 79.25 82 LYS A N 1
ATOM 644 C CA . LYS A 1 82 ? 20.770 8.492 -17.743 1.00 79.25 82 LYS A CA 1
ATOM 645 C C . LYS A 1 82 ? 20.416 9.171 -16.407 1.00 79.25 82 LYS A C 1
ATOM 647 O O . LYS A 1 82 ? 19.608 8.636 -15.651 1.00 79.25 82 LYS A O 1
ATOM 652 N N . SER A 1 83 ? 20.942 10.370 -16.133 1.00 83.38 83 SER A N 1
ATOM 653 C CA . SER A 1 83 ? 20.580 11.171 -14.945 1.00 83.38 83 SER A CA 1
ATOM 654 C C . SER A 1 83 ? 19.137 11.700 -14.973 1.00 83.38 83 SER A C 1
ATOM 656 O O . SER A 1 83 ? 18.512 11.87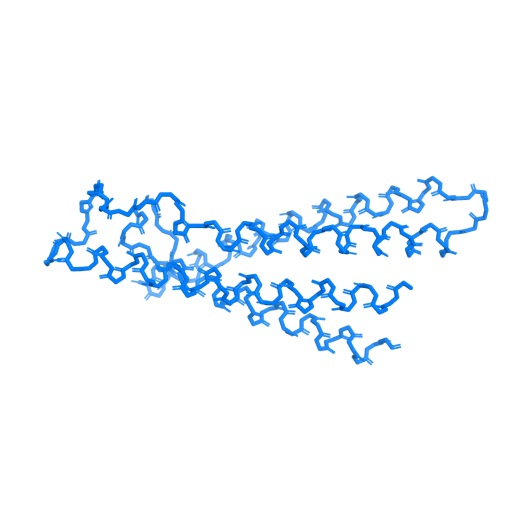8 -13.925 1.00 83.38 83 SER A O 1
ATOM 658 N N . LEU A 1 84 ? 18.574 11.925 -16.164 1.00 82.38 84 LEU A N 1
ATOM 659 C CA . LEU A 1 84 ? 17.163 12.275 -16.320 1.00 82.38 84 LEU A CA 1
ATOM 660 C C . LEU A 1 84 ? 16.273 11.055 -16.065 1.00 82.38 84 LEU A C 1
ATOM 662 O O . LEU A 1 84 ? 15.228 11.205 -15.440 1.00 82.38 84 LEU A O 1
ATOM 666 N N . GLY A 1 85 ? 16.707 9.849 -16.448 1.00 79.25 85 GLY A N 1
ATOM 667 C CA . GLY A 1 85 ? 16.005 8.598 -16.131 1.00 79.25 85 GLY A CA 1
ATOM 668 C C . GLY A 1 85 ? 15.794 8.397 -14.624 1.00 79.25 85 GLY A C 1
ATOM 669 O O . GLY A 1 85 ? 14.678 8.134 -14.174 1.00 79.25 85 GLY A O 1
ATOM 670 N N . THR A 1 86 ? 16.830 8.612 -13.810 1.00 79.50 86 THR A N 1
ATOM 671 C CA . THR A 1 86 ? 16.707 8.505 -12.344 1.00 79.50 86 THR A CA 1
ATOM 672 C C . THR A 1 86 ? 15.845 9.617 -11.742 1.00 79.50 86 THR A C 1
ATOM 674 O O . THR A 1 86 ? 15.081 9.369 -10.807 1.00 79.50 86 THR A O 1
ATOM 677 N N . SER A 1 87 ? 15.893 10.821 -12.317 1.00 85.88 87 SER A N 1
ATOM 678 C CA . SER A 1 87 ? 15.021 11.933 -11.928 1.00 85.88 87 SER A CA 1
ATOM 679 C C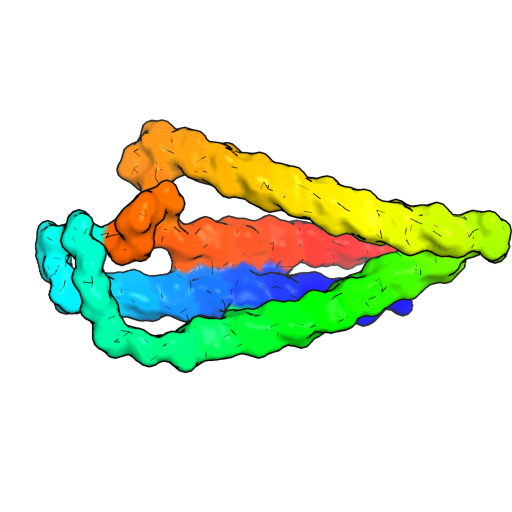 . SER A 1 87 ? 13.548 11.622 -12.221 1.00 85.88 87 SER A C 1
ATOM 681 O O . SER A 1 87 ? 12.708 11.807 -11.345 1.00 85.88 87 SER A O 1
ATOM 683 N N . TYR A 1 88 ? 13.228 11.043 -13.385 1.00 85.12 88 TYR A N 1
ATOM 684 C CA . TYR A 1 88 ? 11.874 10.573 -13.704 1.00 85.12 88 TYR A CA 1
ATOM 685 C C . TYR A 1 88 ? 11.377 9.503 -12.726 1.00 85.12 88 TYR A C 1
ATOM 687 O O . TYR A 1 88 ? 10.219 9.556 -12.304 1.00 85.12 88 TYR A O 1
ATOM 695 N N . ALA A 1 89 ? 12.241 8.570 -12.312 1.00 83.31 89 ALA A N 1
ATOM 696 C CA . ALA A 1 89 ? 11.899 7.584 -11.288 1.00 83.31 89 ALA A CA 1
ATOM 697 C C . ALA A 1 89 ? 11.524 8.257 -9.952 1.00 83.31 89 ALA A C 1
ATOM 699 O O . ALA A 1 89 ? 10.493 7.927 -9.361 1.00 83.31 89 ALA A O 1
ATOM 700 N N . MET A 1 90 ? 12.304 9.246 -9.500 1.00 85.69 90 MET A N 1
ATOM 701 C CA . MET A 1 90 ? 12.001 10.007 -8.280 1.00 85.69 90 MET A CA 1
ATOM 702 C C . MET A 1 90 ? 10.728 10.849 -8.405 1.00 85.69 90 MET A C 1
ATOM 704 O O . MET A 1 90 ? 9.906 10.864 -7.488 1.00 85.69 90 MET A O 1
ATOM 708 N N . THR A 1 91 ? 10.513 11.507 -9.544 1.00 90.12 91 THR A N 1
ATOM 709 C CA . THR A 1 91 ? 9.281 12.260 -9.807 1.00 90.12 91 THR A CA 1
ATOM 710 C C . THR A 1 91 ? 8.061 11.343 -9.802 1.00 90.12 91 THR A C 1
ATOM 712 O O . THR A 1 91 ? 7.040 11.698 -9.217 1.00 90.12 91 THR A O 1
ATOM 715 N N . SER A 1 92 ? 8.160 10.143 -10.383 1.00 87.94 92 SER A N 1
ATOM 716 C CA . SER A 1 92 ? 7.081 9.149 -10.361 1.00 87.94 92 SER A CA 1
ATOM 717 C C . SER A 1 92 ? 6.710 8.737 -8.931 1.00 87.94 92 SER A C 1
ATOM 719 O O . SER A 1 92 ? 5.523 8.684 -8.601 1.00 87.94 92 SER A O 1
ATOM 721 N N . LEU A 1 93 ? 7.700 8.539 -8.051 1.00 86.69 93 LEU A N 1
ATOM 722 C CA . LEU A 1 93 ? 7.458 8.305 -6.621 1.00 86.69 93 LEU A CA 1
ATOM 723 C C . LEU A 1 93 ? 6.760 9.501 -5.955 1.00 86.69 93 LEU A C 1
ATOM 725 O O . LEU A 1 93 ? 5.796 9.315 -5.211 1.00 86.69 93 LEU A O 1
ATOM 729 N N . GLY A 1 94 ? 7.198 10.727 -6.259 1.00 91.50 94 GLY A N 1
ATOM 730 C CA . GLY A 1 94 ? 6.563 11.955 -5.774 1.00 91.50 94 GLY A CA 1
ATOM 731 C C . GLY A 1 94 ? 5.091 12.061 -6.183 1.00 91.50 94 GLY A C 1
ATOM 732 O O . GLY A 1 94 ? 4.229 12.292 -5.335 1.00 91.50 94 GLY A O 1
ATOM 733 N N . ILE A 1 95 ? 4.782 11.811 -7.458 1.00 93.81 95 ILE A N 1
ATOM 734 C CA . ILE A 1 95 ? 3.405 11.751 -7.975 1.00 93.81 95 ILE A CA 1
ATOM 735 C C . ILE A 1 95 ? 2.597 10.678 -7.232 1.00 93.81 95 ILE A C 1
ATOM 737 O O . ILE A 1 95 ? 1.448 10.921 -6.863 1.00 93.81 95 ILE A O 1
ATOM 741 N N . GLY A 1 96 ? 3.200 9.519 -6.953 1.00 90.56 96 GLY A N 1
ATOM 742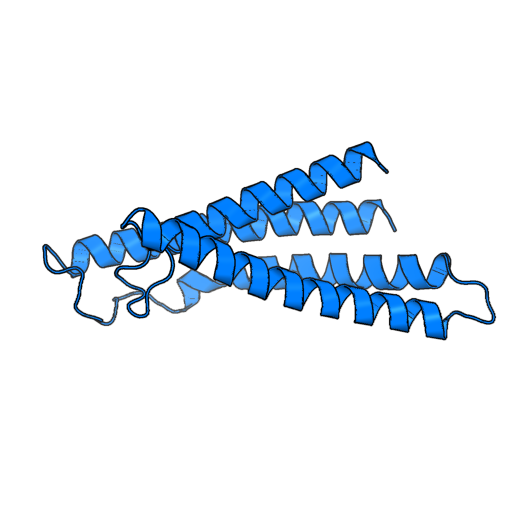 C CA . GLY A 1 96 ? 2.580 8.457 -6.160 1.00 90.56 96 GLY A CA 1
ATOM 743 C C . GLY A 1 96 ? 2.152 8.916 -4.761 1.00 90.56 96 GLY A C 1
ATOM 744 O O . GLY A 1 96 ? 1.049 8.590 -4.322 1.00 90.56 96 GLY A O 1
ATOM 745 N N . ASN A 1 97 ? 2.970 9.727 -4.085 1.00 91.75 97 ASN A N 1
ATOM 746 C CA . ASN A 1 97 ? 2.627 10.288 -2.775 1.00 91.75 97 ASN A CA 1
ATOM 747 C C . ASN A 1 97 ? 1.459 11.278 -2.854 1.00 91.75 97 ASN A C 1
ATOM 749 O O . ASN A 1 97 ? 0.541 11.206 -2.036 1.00 91.75 97 ASN A O 1
ATOM 753 N N . PHE A 1 98 ? 1.437 12.157 -3.861 1.00 94.44 98 PHE A N 1
ATOM 754 C CA . PHE A 1 98 ? 0.291 13.044 -4.082 1.00 94.44 98 PHE A CA 1
ATOM 755 C C . PHE A 1 98 ? -0.989 12.252 -4.348 1.00 94.44 98 PHE A C 1
ATOM 757 O O . PHE A 1 98 ? -2.027 12.541 -3.752 1.00 94.44 98 PHE A O 1
ATOM 764 N N . LEU A 1 99 ? -0.910 11.214 -5.184 1.00 93.81 99 LEU A N 1
ATOM 765 C CA . LEU A 1 99 ? -2.046 10.344 -5.463 1.00 93.81 99 LEU A CA 1
ATOM 766 C C . LEU A 1 99 ? -2.535 9.632 -4.194 1.00 93.81 99 LEU A C 1
ATOM 768 O O . LEU A 1 99 ? -3.740 9.562 -3.966 1.00 93.81 99 LEU A O 1
ATOM 772 N N . SER A 1 100 ? -1.624 9.172 -3.332 1.00 92.00 100 SER A N 1
ATOM 773 C CA . SER A 1 100 ? -1.971 8.584 -2.033 1.00 92.00 100 SER A CA 1
ATOM 774 C C . SER A 1 100 ? -2.764 9.559 -1.158 1.00 92.00 100 SER A C 1
ATOM 776 O O . SER A 1 100 ? -3.820 9.203 -0.635 1.00 92.00 100 SER A O 1
ATOM 778 N N . SER A 1 101 ? -2.310 10.809 -1.0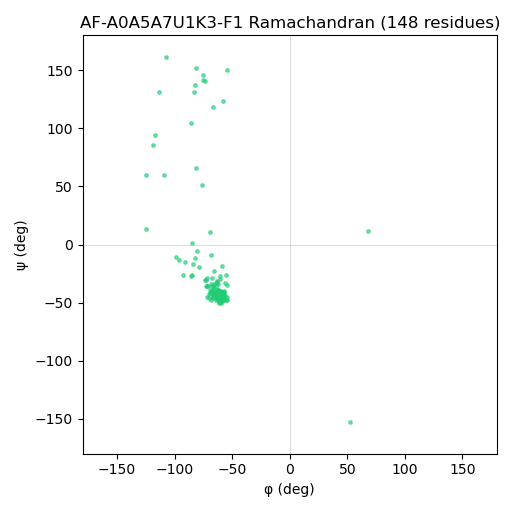42 1.00 93.56 101 SER A N 1
ATOM 779 C CA . SER A 1 101 ? -3.024 11.849 -0.288 1.00 93.56 101 SER A CA 1
ATOM 780 C C . SER A 1 101 ? -4.403 12.157 -0.878 1.00 93.56 101 SER A C 1
ATOM 782 O O . SER A 1 101 ? -5.372 12.342 -0.136 1.00 93.56 101 SER A O 1
ATOM 784 N N . LEU A 1 102 ? -4.520 12.174 -2.209 1.00 94.88 102 LEU A N 1
ATOM 785 C CA . LEU A 1 102 ? -5.799 12.363 -2.897 1.00 94.88 102 LEU A CA 1
ATOM 786 C C . LEU A 1 102 ? -6.767 11.205 -2.634 1.00 94.88 102 LEU A C 1
ATOM 788 O O . LEU A 1 102 ? -7.939 11.456 -2.356 1.00 94.88 102 LEU A O 1
ATOM 792 N N . ILE A 1 103 ? -6.288 9.957 -2.670 1.00 94.12 103 ILE A N 1
ATOM 793 C CA . ILE A 1 103 ? -7.095 8.768 -2.359 1.00 94.12 103 ILE A CA 1
ATOM 794 C C . ILE A 1 103 ? -7.629 8.859 -0.929 1.00 94.12 103 ILE A C 1
ATOM 796 O O . ILE A 1 103 ? -8.833 8.727 -0.726 1.00 94.12 103 ILE A O 1
ATOM 800 N N . VAL A 1 104 ? -6.765 9.139 0.052 1.00 92.75 104 VAL A N 1
ATOM 801 C CA . VAL A 1 104 ? -7.177 9.283 1.460 1.00 92.75 104 VAL A CA 1
ATOM 802 C C . VAL A 1 104 ? -8.235 10.375 1.609 1.00 92.75 104 VAL A C 1
ATOM 804 O O . VAL A 1 104 ? -9.286 10.136 2.204 1.00 92.75 104 VAL A O 1
ATOM 807 N N . SER A 1 105 ? -7.998 11.545 1.012 1.00 92.31 105 SER A N 1
ATOM 808 C CA . SER A 1 105 ? -8.923 12.682 1.081 1.00 92.31 105 SER A CA 1
ATOM 809 C C . SER A 1 105 ? -10.283 12.348 0.471 1.00 92.31 105 SER A C 1
ATOM 811 O O . SER A 1 105 ? -11.318 12.623 1.073 1.00 92.31 105 SER A O 1
ATOM 813 N N . LYS A 1 106 ? -10.301 11.709 -0.706 1.00 93.00 106 LYS A N 1
ATOM 814 C CA . LYS A 1 106 ? -11.541 11.340 -1.398 1.00 93.00 106 LYS A CA 1
ATOM 815 C C . LYS A 1 106 ? -12.304 10.239 -0.681 1.00 93.00 106 LYS A C 1
ATOM 817 O O . LYS A 1 106 ? -13.521 10.338 -0.556 1.00 93.00 106 LYS A O 1
ATOM 822 N N . VAL A 1 107 ? -11.614 9.220 -0.175 1.00 92.38 107 VAL A N 1
ATOM 823 C CA . VAL A 1 107 ? -12.258 8.159 0.607 1.00 92.38 107 VAL A CA 1
ATOM 824 C C . VAL A 1 107 ? -12.841 8.731 1.895 1.00 92.38 107 VAL A C 1
ATOM 826 O O . VAL A 1 107 ? -13.993 8.440 2.204 1.00 92.38 107 VAL A O 1
ATOM 829 N N . SER A 1 108 ? -12.110 9.589 2.611 1.00 90.75 108 SER A N 1
ATOM 830 C CA . SER A 1 108 ? -12.632 10.270 3.803 1.00 90.75 108 SER A CA 1
ATOM 831 C C . SER A 1 108 ? -13.869 11.116 3.468 1.00 90.75 108 SER A C 1
ATOM 833 O O . SER A 1 108 ? -14.906 10.955 4.106 1.00 90.75 108 SER A O 1
ATOM 835 N N . GLU A 1 109 ? -13.826 11.922 2.401 1.00 90.75 109 GLU A N 1
ATOM 836 C CA . GLU A 1 109 ? -14.964 12.739 1.951 1.00 90.75 109 GLU A CA 1
ATOM 837 C C . GLU A 1 109 ? -16.211 11.887 1.642 1.00 90.75 109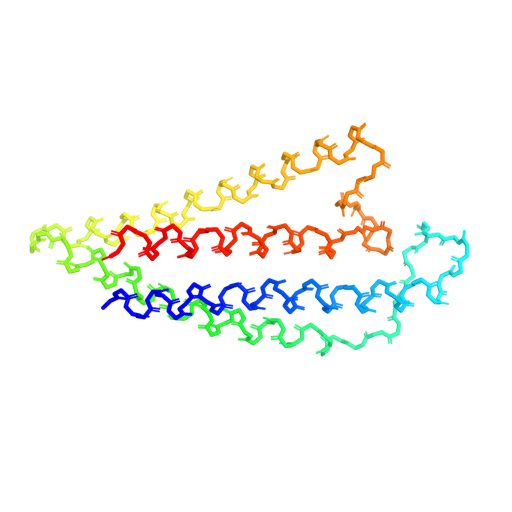 GLU A C 1
ATOM 839 O O . GLU A 1 109 ? -17.313 12.195 2.103 1.00 90.75 109 GLU A O 1
ATOM 844 N N . ILE A 1 110 ? -16.047 10.800 0.881 1.00 91.31 110 ILE A N 1
ATOM 845 C CA . ILE A 1 110 ? -17.149 9.920 0.463 1.00 91.31 110 ILE A CA 1
ATOM 846 C C . ILE A 1 110 ? -17.727 9.158 1.660 1.00 91.31 110 ILE A C 1
ATOM 848 O O . ILE A 1 110 ? -18.943 9.131 1.853 1.00 91.31 110 ILE A O 1
ATOM 852 N N . THR A 1 111 ? -16.865 8.557 2.479 1.00 88.75 111 THR A N 1
ATOM 853 C CA . THR A 1 111 ? -17.280 7.730 3.622 1.00 88.75 111 THR A CA 1
ATOM 854 C C . THR A 1 111 ? -17.956 8.563 4.710 1.00 88.75 111 THR A C 1
ATOM 856 O O . THR A 1 111 ? -18.960 8.131 5.282 1.00 88.75 111 THR A O 1
ATOM 859 N N . LYS A 1 112 ? -17.498 9.805 4.917 1.00 87.81 112 LYS A N 1
ATOM 860 C CA . LYS A 1 112 ? -18.133 10.779 5.810 1.00 87.81 112 LYS A CA 1
ATOM 861 C C . LYS A 1 112 ? -19.541 11.160 5.352 1.00 87.81 112 LYS A C 1
ATOM 863 O O . LYS A 1 112 ? -20.456 11.192 6.170 1.00 87.81 112 LYS A O 1
ATOM 868 N N . ARG A 1 113 ? -19.756 11.387 4.048 1.00 85.38 113 ARG A N 1
ATOM 869 C CA . ARG A 1 113 ? -21.099 11.678 3.495 1.00 85.38 113 ARG A CA 1
ATOM 870 C C . ARG A 1 113 ? -22.082 10.524 3.672 1.00 85.38 113 ARG A C 1
ATOM 872 O O . ARG A 1 113 ? -23.273 10.761 3.826 1.00 85.38 113 ARG A O 1
ATOM 879 N N . GLN A 1 114 ? -21.591 9.289 3.657 1.00 83.19 114 GLN A N 1
ATOM 880 C CA . GLN A 1 114 ? -22.404 8.085 3.844 1.00 83.19 114 GLN A CA 1
ATOM 881 C C . GLN A 1 114 ? -22.636 7.727 5.323 1.00 83.19 114 GLN A C 1
ATOM 883 O O . GLN A 1 114 ? -23.259 6.705 5.608 1.00 83.19 114 GLN A O 1
ATOM 888 N N . GLY A 1 115 ? -22.123 8.528 6.266 1.00 77.56 115 GLY A N 1
ATOM 889 C CA . GLY A 1 115 ? -22.235 8.266 7.705 1.00 77.56 115 GLY A CA 1
ATOM 890 C C . GLY A 1 115 ? -21.437 7.048 8.187 1.00 77.56 115 GLY A C 1
ATOM 891 O O . GLY A 1 115 ? -21.634 6.597 9.311 1.00 77.56 115 GLY A O 1
ATOM 892 N N . LYS A 1 116 ? -20.546 6.503 7.350 1.00 78.25 116 LYS A N 1
ATOM 893 C CA . LYS A 1 116 ? -19.708 5.331 7.640 1.00 78.25 116 LYS A CA 1
ATOM 894 C C . LYS A 1 116 ? -18.245 5.686 7.416 1.00 78.25 116 LYS A C 1
ATOM 896 O O . LYS A 1 116 ? -17.602 5.106 6.550 1.00 78.25 116 LYS A O 1
ATOM 901 N N . GLU A 1 117 ? -17.747 6.681 8.141 1.00 84.88 117 GLU A N 1
ATOM 902 C CA . GLU A 1 117 ? -16.367 7.158 8.014 1.00 84.88 117 GLU A CA 1
ATOM 903 C C . GLU A 1 117 ? -15.378 6.007 8.274 1.00 84.88 117 GLU A C 1
ATOM 905 O O . GLU A 1 117 ? -15.445 5.339 9.302 1.00 84.88 117 GLU A O 1
ATOM 910 N N . TRP A 1 118 ? -14.488 5.710 7.320 1.00 85.38 118 TRP A N 1
ATOM 911 C CA . TRP A 1 118 ? -13.531 4.599 7.474 1.00 85.38 118 TRP A CA 1
ATOM 912 C C . TRP A 1 118 ? -12.270 5.015 8.223 1.00 85.38 118 TRP A C 1
ATOM 914 O O . TRP A 1 118 ? -11.631 4.180 8.857 1.00 85.38 118 TRP A O 1
ATOM 924 N N . ILE A 1 119 ? -11.912 6.297 8.148 1.00 86.25 119 ILE A N 1
ATOM 925 C CA . ILE A 1 119 ? -10.685 6.861 8.710 1.00 86.25 119 ILE A CA 1
ATOM 926 C C . ILE A 1 119 ? -11.094 7.883 9.770 1.00 86.25 119 ILE A C 1
ATOM 928 O O . ILE A 1 119 ? -11.376 9.032 9.448 1.00 86.25 119 ILE A O 1
ATOM 932 N N . LEU A 1 120 ? -11.147 7.445 11.029 1.00 83.44 120 LEU A N 1
ATOM 933 C CA . LEU A 1 120 ? -11.417 8.302 12.185 1.00 83.44 120 LEU A CA 1
ATOM 934 C C . LEU A 1 120 ? -10.149 8.512 13.018 1.00 83.44 120 LEU A C 1
ATOM 936 O O . LEU A 1 120 ? -9.227 7.697 12.981 1.00 83.44 120 LEU A O 1
ATOM 940 N N . ASN A 1 121 ? -10.152 9.560 13.849 1.00 82.06 121 ASN A N 1
ATOM 941 C CA . ASN A 1 121 ? -9.106 9.791 14.853 1.00 82.06 121 ASN A CA 1
ATOM 942 C C . ASN A 1 121 ? -9.038 8.659 15.893 1.00 82.06 121 ASN A C 1
ATOM 944 O O . ASN A 1 121 ? -7.956 8.314 16.368 1.00 82.06 121 ASN A O 1
ATOM 948 N N . ASN A 1 122 ? -10.185 8.059 16.235 1.00 80.69 122 ASN A N 1
ATOM 949 C CA . ASN A 1 122 ? -10.214 6.856 17.057 1.00 80.69 122 ASN A CA 1
ATOM 950 C C . ASN A 1 122 ? -10.047 5.615 16.168 1.00 80.69 122 ASN A C 1
ATOM 952 O O . ASN A 1 122 ? -10.988 5.175 15.509 1.00 80.69 122 ASN A O 1
ATOM 956 N N . LEU A 1 123 ? -8.847 5.032 16.202 1.00 78.81 123 LEU A N 1
ATOM 957 C CA . LEU A 1 123 ? -8.498 3.815 15.466 1.00 78.81 123 LEU A CA 1
ATOM 958 C C . LEU A 1 123 ? -9.348 2.597 15.852 1.00 78.81 123 LEU A C 1
ATOM 960 O O . LEU A 1 123 ? -9.487 1.683 15.052 1.00 78.81 123 LEU A O 1
ATOM 964 N N . ASN A 1 124 ? -9.888 2.531 17.069 1.00 79.88 124 ASN A N 1
ATOM 965 C CA . ASN A 1 124 ? -10.719 1.398 17.490 1.00 79.88 124 ASN A CA 1
ATOM 966 C C . ASN A 1 124 ? -12.149 1.489 16.936 1.00 79.88 124 ASN A C 1
ATOM 968 O O . ASN A 1 124 ? -12.839 0.477 16.873 1.00 79.88 124 ASN A O 1
ATOM 972 N N . ALA A 1 125 ? -12.576 2.686 16.524 1.00 75.94 125 ALA A N 1
ATOM 973 C CA . ALA A 1 125 ? -13.859 2.930 15.868 1.00 75.94 125 ALA A CA 1
ATOM 974 C C . ALA A 1 125 ? -13.738 3.014 14.333 1.00 75.94 125 ALA A C 1
ATOM 976 O O . ALA A 1 125 ? -14.750 3.060 13.631 1.00 75.94 125 ALA A O 1
ATOM 977 N N . SER A 1 126 ? -12.511 3.078 13.805 1.00 83.62 126 SER A N 1
ATOM 978 C CA . SER A 1 126 ? -12.247 3.191 12.375 1.00 83.62 126 SER A CA 1
ATOM 979 C C . SER A 1 126 ? -12.332 1.836 11.674 1.00 83.62 126 SER A C 1
ATOM 981 O O . SER A 1 126 ? -12.087 0.789 12.264 1.00 83.62 126 SER A O 1
ATOM 983 N N . HIS A 1 127 ? -12.680 1.862 10.390 1.00 86.12 127 HIS A N 1
ATOM 984 C CA . HIS A 1 127 ? -12.769 0.670 9.543 1.00 86.12 127 HIS A CA 1
ATOM 985 C C . HIS A 1 127 ? -11.622 0.678 8.529 1.00 86.12 127 HIS A C 1
ATOM 987 O O . HIS A 1 127 ? -11.804 0.747 7.309 1.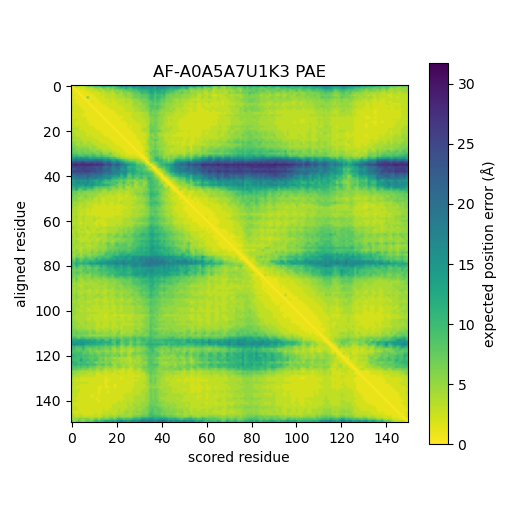00 86.12 127 HIS A O 1
ATOM 993 N N . LEU A 1 128 ? -10.397 0.678 9.060 1.00 88.56 128 LEU A N 1
ATOM 994 C CA . LEU A 1 128 ? -9.172 0.668 8.259 1.00 88.56 128 LEU A CA 1
ATOM 995 C C . LEU A 1 128 ? -9.008 -0.629 7.456 1.00 88.56 128 LEU A C 1
ATOM 997 O O . LEU A 1 128 ? -8.335 -0.633 6.426 1.00 88.56 128 LEU A O 1
ATOM 1001 N N . ASP A 1 129 ? -9.655 -1.712 7.879 1.00 89.88 129 ASP A N 1
ATOM 1002 C CA . ASP A 1 129 ? -9.715 -2.976 7.153 1.00 89.88 129 ASP A CA 1
ATOM 1003 C C . ASP A 1 129 ? -10.356 -2.811 5.765 1.00 89.88 129 ASP A C 1
ATOM 1005 O O . ASP A 1 129 ? -9.818 -3.345 4.787 1.00 89.88 129 ASP A O 1
ATOM 1009 N N . TYR A 1 130 ? -11.429 -2.015 5.651 1.00 91.12 130 TYR A N 1
ATOM 1010 C CA . TYR A 1 130 ? -12.060 -1.664 4.373 1.00 91.12 130 TYR A CA 1
ATOM 1011 C C . TYR A 1 130 ? -11.180 -0.756 3.521 1.00 91.12 130 TYR A C 1
ATOM 1013 O O . TYR A 1 130 ? -11.082 -0.958 2.309 1.00 91.12 130 TYR A O 1
ATOM 1021 N N . PHE A 1 131 ? -10.485 0.201 4.138 1.00 92.38 131 PHE A N 1
ATOM 1022 C CA . PHE A 1 131 ? -9.534 1.040 3.415 1.00 92.38 131 PHE A CA 1
ATOM 1023 C C . PHE A 1 131 ? -8.384 0.209 2.822 1.00 92.38 131 PHE A C 1
ATOM 1025 O O . PHE A 1 131 ? -8.056 0.352 1.644 1.00 92.38 131 PHE A O 1
ATOM 1032 N N . TYR A 1 132 ? -7.815 -0.728 3.585 1.00 93.12 132 TYR A N 1
ATOM 1033 C CA . TYR A 1 132 ? -6.788 -1.638 3.072 1.00 93.12 132 TYR A CA 1
ATOM 1034 C C . TYR A 1 132 ? -7.328 -2.613 2.021 1.00 93.12 132 TYR A C 1
ATOM 1036 O O . TYR A 1 132 ? -6.630 -2.894 1.047 1.00 93.12 132 TYR A O 1
ATOM 1044 N N . ALA A 1 133 ? -8.570 -3.087 2.159 1.00 93.81 133 ALA A N 1
ATOM 1045 C CA . ALA A 1 133 ? -9.215 -3.907 1.135 1.00 93.81 133 ALA A CA 1
ATOM 1046 C C . ALA A 1 133 ? -9.404 -3.133 -0.182 1.00 93.81 133 ALA A C 1
ATOM 1048 O O . ALA A 1 133 ? -9.115 -3.667 -1.253 1.00 93.81 133 ALA A O 1
ATOM 1049 N N . LEU A 1 134 ? -9.806 -1.858 -0.118 1.00 94.56 134 LEU A N 1
ATOM 1050 C CA . LEU A 1 134 ? -9.885 -0.977 -1.285 1.00 94.56 134 LEU A CA 1
ATOM 1051 C C . LEU A 1 134 ? -8.518 -0.847 -1.970 1.00 94.56 134 LEU A C 1
ATOM 1053 O O . LEU A 1 134 ? -8.415 -1.026 -3.184 1.00 94.56 134 LEU A O 1
ATOM 1057 N N . LEU A 1 135 ? -7.455 -0.594 -1.200 1.00 93.94 135 LEU A N 1
ATOM 1058 C CA . LEU A 1 135 ? -6.095 -0.516 -1.739 1.00 93.94 135 LEU A CA 1
ATOM 1059 C C . LEU A 1 135 ? -5.622 -1.848 -2.339 1.00 93.94 135 LEU A C 1
ATOM 1061 O O . LEU A 1 135 ? -4.882 -1.835 -3.326 1.00 93.94 135 LEU A O 1
ATOM 1065 N N . ALA A 1 136 ? -6.057 -2.989 -1.796 1.00 95.00 136 ALA A N 1
ATOM 1066 C CA . ALA A 1 136 ? -5.786 -4.302 -2.374 1.00 95.00 136 ALA A CA 1
ATOM 1067 C C . ALA A 1 136 ? -6.445 -4.455 -3.752 1.00 95.00 136 ALA A C 1
ATOM 1069 O O . ALA A 1 136 ? -5.774 -4.857 -4.701 1.00 95.00 136 ALA A O 1
ATOM 1070 N N . VAL A 1 137 ? -7.719 -4.065 -3.888 1.00 96.00 137 VAL A N 1
ATOM 1071 C CA . VAL A 1 137 ? -8.435 -4.077 -5.176 1.00 96.00 137 VAL A CA 1
ATOM 1072 C C . VAL A 1 137 ? -7.772 -3.132 -6.176 1.00 96.00 137 VAL A C 1
ATOM 1074 O O . VAL A 1 137 ? -7.483 -3.544 -7.295 1.00 96.00 137 VAL A O 1
ATOM 1077 N N . MET A 1 138 ? -7.450 -1.897 -5.778 1.00 94.69 138 MET A N 1
ATOM 1078 C CA . MET A 1 138 ? -6.742 -0.946 -6.648 1.00 94.69 138 MET A CA 1
ATOM 1079 C C . MET A 1 138 ? -5.380 -1.486 -7.101 1.00 94.69 138 MET A C 1
ATOM 1081 O O . MET A 1 138 ? -5.021 -1.363 -8.271 1.00 94.69 138 MET A O 1
ATOM 1085 N N . SER A 1 139 ? -4.634 -2.123 -6.195 1.00 92.81 139 SER A N 1
ATOM 1086 C CA . SER A 1 139 ? -3.342 -2.741 -6.516 1.00 92.81 139 SER A CA 1
ATOM 1087 C C . SER A 1 139 ? -3.501 -3.924 -7.473 1.00 92.81 139 SER A C 1
ATOM 1089 O O . SER A 1 139 ? -2.688 -4.078 -8.383 1.00 92.81 139 SER A O 1
ATOM 1091 N N . ALA A 1 140 ? -4.554 -4.730 -7.309 1.00 95.06 140 ALA A N 1
ATOM 1092 C CA . ALA A 1 140 ? -4.858 -5.845 -8.199 1.00 95.06 140 ALA A CA 1
ATOM 1093 C C . ALA A 1 140 ? -5.237 -5.348 -9.598 1.00 95.06 140 ALA A C 1
ATOM 1095 O O . ALA A 1 140 ? -4.688 -5.833 -10.581 1.00 95.06 140 ALA A O 1
ATOM 1096 N N . VAL A 1 141 ? -6.096 -4.326 -9.697 1.00 96.00 141 VAL A N 1
ATOM 1097 C CA . VAL A 1 141 ? -6.429 -3.673 -10.974 1.00 96.00 141 VAL A CA 1
ATOM 1098 C C . VAL A 1 141 ? -5.168 -3.135 -11.645 1.00 96.00 141 VAL A C 1
ATOM 1100 O O . VAL A 1 141 ? -4.950 -3.401 -12.822 1.00 96.00 141 VAL A O 1
ATOM 1103 N N . ASN A 1 142 ? -4.296 -2.449 -10.902 1.00 92.00 142 ASN A N 1
ATOM 1104 C CA . ASN A 1 142 ? -3.021 -1.967 -11.433 1.00 92.00 142 ASN A CA 1
ATOM 1105 C C . ASN A 1 142 ? -2.134 -3.112 -11.954 1.00 92.00 142 ASN A C 1
ATOM 1107 O O . ASN A 1 142 ? -1.516 -2.979 -13.006 1.00 92.00 142 ASN A O 1
ATOM 1111 N N . PHE A 1 143 ? -2.085 -4.243 -11.246 1.00 91.25 143 PHE A N 1
ATOM 1112 C CA . PHE A 1 143 ? -1.357 -5.427 -11.699 1.00 91.25 143 PHE A CA 1
ATOM 1113 C C . PHE A 1 143 ? -1.953 -6.023 -12.985 1.00 91.25 143 PHE A C 1
ATOM 1115 O O . PHE A 1 143 ? -1.208 -6.319 -13.915 1.00 91.25 143 PHE A O 1
ATOM 1122 N N . PHE A 1 144 ? -3.279 -6.144 -13.087 1.00 94.00 144 PHE A N 1
ATOM 1123 C CA . PHE A 1 144 ? -3.929 -6.633 -14.307 1.00 94.00 144 PHE A CA 1
ATOM 1124 C C . PHE A 1 144 ? -3.730 -5.686 -15.492 1.00 94.00 144 PHE A C 1
ATOM 1126 O O . PHE A 1 144 ? -3.421 -6.148 -16.585 1.00 94.00 144 PHE A O 1
ATOM 1133 N N . LEU A 1 145 ? -3.833 -4.371 -15.284 1.00 92.94 145 LEU A N 1
ATOM 1134 C CA . LEU A 1 145 ? -3.521 -3.380 -16.317 1.00 92.94 145 LEU A CA 1
ATOM 1135 C C . LEU A 1 145 ? -2.065 -3.490 -16.774 1.00 92.94 145 LEU A C 1
ATOM 1137 O O . LEU A 1 145 ? -1.795 -3.432 -17.969 1.00 92.94 145 LEU A O 1
ATOM 1141 N N . PHE A 1 146 ? -1.133 -3.700 -15.840 1.00 88.75 146 PHE A N 1
ATOM 1142 C CA . PHE A 1 146 ? 0.260 -3.963 -16.180 1.00 88.75 146 PHE A CA 1
ATOM 1143 C C . PHE A 1 146 ? 0.397 -5.209 -17.062 1.00 88.75 146 PHE A C 1
ATOM 1145 O O . PHE A 1 146 ? 1.071 -5.119 -18.079 1.00 88.75 146 PHE A O 1
ATOM 1152 N N . LEU A 1 147 ? -0.262 -6.325 -16.734 1.00 90.62 147 LEU A N 1
ATOM 1153 C CA . LEU A 1 147 ? -0.229 -7.541 -17.558 1.00 90.62 147 LEU A CA 1
ATOM 1154 C C . LEU A 1 147 ? -0.853 -7.363 -18.948 1.00 90.62 147 LEU A C 1
ATOM 1156 O O . LEU A 1 147 ? -0.410 -8.012 -19.882 1.00 90.62 147 LEU A O 1
ATOM 1160 N N . LEU A 1 148 ? -1.884 -6.526 -19.082 1.00 92.25 148 LEU A N 1
ATOM 1161 C CA . LEU A 1 148 ? -2.537 -6.271 -20.371 1.00 92.25 148 LEU A CA 1
ATOM 1162 C C . LEU A 1 148 ? -1.695 -5.392 -21.305 1.00 92.25 148 LEU A C 1
ATOM 1164 O O . LEU A 1 148 ? -1.830 -5.497 -22.519 1.00 92.25 148 LEU A O 1
ATOM 1168 N N . ILE A 1 149 ? -0.889 -4.489 -20.740 1.00 89.31 149 ILE A N 1
ATOM 1169 C CA . ILE A 1 149 ? -0.065 -3.530 -21.493 1.00 89.31 149 ILE A CA 1
ATOM 1170 C C . ILE A 1 149 ? 1.351 -4.076 -21.754 1.00 89.31 149 ILE A C 1
ATOM 1172 O O . ILE A 1 149 ? 2.006 -3.632 -22.696 1.00 89.31 149 ILE A O 1
ATOM 1176 N N . SER A 1 150 ? 1.831 -4.985 -20.899 1.00 76.88 150 SER A N 1
ATOM 1177 C CA . SER A 1 150 ? 3.171 -5.595 -20.965 1.00 76.88 150 SER A CA 1
ATOM 1178 C C . SER A 1 150 ? 3.273 -6.686 -22.018 1.00 76.88 150 SER A C 1
ATOM 1180 O O . SER A 1 150 ? 4.365 -6.780 -22.617 1.00 76.88 150 SER A O 1
#

Solvent-accessible surface area (backbone atoms only — not comparable to full-atom values): 7921 Å² total; per-residue (Å²): 90,67,67,46,34,49,53,16,40,53,38,47,24,51,26,25,48,46,41,15,51,47,40,44,53,53,45,55,51,40,54,70,75,46,56,100,49,61,82,64,90,69,86,67,101,66,64,77,69,69,54,43,65,34,53,56,40,43,55,56,17,47,57,35,32,54,52,24,47,48,52,46,33,40,73,72,28,55,87,92,38,37,73,55,20,54,48,51,48,53,50,52,52,51,51,50,52,54,51,51,54,49,49,53,52,50,52,41,54,53,24,48,75,70,76,57,48,34,76,49,94,49,68,73,59,26,41,54,28,58,55,28,43,50,52,18,52,54,37,45,51,52,44,51,53,46,66,75,75,106

Nearest PDB structures (foldseek):
  7xgf-assembly2_D  TM=2.869E-01  e=6.989E+00  synthetic construct
  6jzo-assembly1_A  TM=2.849E-01  e=6.989E+00  Mus musculus